Protein AF-A0A2V9JYW3-F1 (afdb_monomer_lite)

pLDDT: mean 78.57, std 14.94, range [32.03, 92.75]

Sequence (144 aa):
MTVLVAKDRSVTDNFAIVQPGTVDAPRVIAAAARHVGGHVPTAEEIQAERTRMAPRNPSPSMATGGMAAEPDPPELASLLRSLIQPSNTREAVDEAVRQLRAWAGSDPKRRAQLGQKMGVIIPLRYGTEFARSRMAELQAEMAK

Structure (mmCIF, N/CA/C/O backbone):
data_AF-A0A2V9JYW3-F1
#
_entry.id   AF-A0A2V9JYW3-F1
#
loop_
_atom_site.group_PDB
_atom_site.id
_atom_site.type_symbol
_atom_site.label_atom_id
_atom_site.label_alt_id
_atom_site.label_comp_id
_atom_site.label_asym_id
_atom_site.label_entity_id
_atom_site.label_seq_id
_atom_site.pdbx_PDB_ins_code
_atom_site.Cartn_x
_atom_site.Cartn_y
_atom_site.Cartn_z
_atom_site.occupancy
_atom_site.B_iso_or_equiv
_atom_site.auth_seq_id
_atom_site.auth_comp_id
_atom_site.auth_asym_id
_atom_site.auth_atom_id
_atom_site.pdbx_PDB_model_num
ATOM 1 N N . MET A 1 1 ? -17.942 4.413 5.530 1.00 76.50 1 MET A N 1
ATOM 2 C CA . MET A 1 1 ? -18.131 3.216 6.385 1.00 76.50 1 MET A CA 1
ATOM 3 C C . MET A 1 1 ? -19.099 3.591 7.493 1.00 76.50 1 MET A C 1
ATOM 5 O O . MET A 1 1 ? -19.039 4.728 7.942 1.00 76.50 1 MET A O 1
ATOM 9 N N . THR A 1 2 ? -19.967 2.680 7.924 1.00 87.81 2 THR A N 1
ATOM 10 C CA . THR A 1 2 ? -20.957 2.952 8.979 1.00 87.81 2 THR A CA 1
ATOM 11 C C . THR A 1 2 ? -20.769 1.963 10.116 1.00 87.81 2 THR A C 1
ATOM 13 O O . THR A 1 2 ? -20.524 0.786 9.862 1.00 87.81 2 THR A O 1
ATOM 16 N N . VAL A 1 3 ? -20.873 2.441 11.354 1.00 88.44 3 VAL A N 1
ATOM 17 C CA . VAL A 1 3 ? -20.840 1.610 12.559 1.00 88.44 3 VAL A CA 1
ATOM 18 C C . VAL A 1 3 ? -22.195 1.696 13.241 1.00 88.44 3 VAL A C 1
ATOM 20 O O . VAL A 1 3 ? -22.664 2.788 13.555 1.00 88.44 3 VAL A O 1
ATOM 23 N N . LEU A 1 4 ? -22.807 0.540 13.476 1.00 91.44 4 LEU A N 1
ATOM 24 C CA . LEU A 1 4 ? -24.025 0.409 14.266 1.00 91.44 4 LEU A CA 1
ATOM 25 C C . LEU A 1 4 ? -23.665 -0.234 15.605 1.00 91.44 4 LEU A C 1
ATOM 27 O O . LEU A 1 4 ? -22.962 -1.244 15.628 1.00 91.44 4 LEU A O 1
ATOM 31 N N . VAL A 1 5 ? -24.159 0.335 16.701 1.00 91.06 5 VAL A N 1
ATOM 32 C CA . VAL A 1 5 ? -24.113 -0.292 18.027 1.00 91.06 5 VAL A CA 1
ATOM 33 C C . VAL A 1 5 ? -25.512 -0.801 18.332 1.00 91.06 5 VAL A C 1
ATOM 35 O O . VAL A 1 5 ? -26.489 -0.064 18.189 1.00 91.06 5 VAL A O 1
ATOM 38 N N . ALA A 1 6 ? -25.611 -2.077 18.699 1.00 91.94 6 ALA A N 1
ATOM 39 C CA . ALA A 1 6 ? -26.878 -2.736 18.964 1.00 91.94 6 ALA A CA 1
ATOM 40 C C . ALA A 1 6 ? -26.858 -3.448 20.317 1.00 91.94 6 ALA A C 1
ATOM 42 O O . ALA A 1 6 ? -25.861 -4.070 20.690 1.00 91.94 6 ALA A O 1
ATOM 43 N N . LYS A 1 7 ? -27.987 -3.385 21.020 1.00 89.44 7 LYS A N 1
ATOM 44 C CA . LYS A 1 7 ? -28.246 -4.071 22.286 1.00 89.44 7 LYS A CA 1
ATOM 45 C C . LYS A 1 7 ? -29.669 -4.621 22.262 1.00 89.44 7 LYS A C 1
ATOM 47 O O . LYS A 1 7 ? -30.557 -4.011 21.675 1.00 89.44 7 LYS A O 1
ATOM 52 N N . ASP A 1 8 ? -29.873 -5.801 22.841 1.00 89.81 8 ASP A N 1
ATOM 53 C CA . ASP A 1 8 ? -31.197 -6.434 22.948 1.00 89.81 8 ASP A CA 1
ATOM 54 C C . ASP A 1 8 ? -31.933 -6.546 21.598 1.00 89.81 8 ASP A C 1
ATOM 56 O O . ASP A 1 8 ? -33.131 -6.304 21.484 1.00 89.81 8 ASP A O 1
ATOM 60 N N . ARG A 1 9 ? -31.183 -6.925 20.550 1.00 90.00 9 ARG A N 1
ATOM 61 C CA . ARG A 1 9 ? -31.646 -7.052 19.151 1.00 90.00 9 ARG A CA 1
ATOM 62 C C . ARG A 1 9 ? -32.150 -5.749 18.510 1.00 90.00 9 ARG A C 1
ATOM 64 O O . ARG A 1 9 ? -32.782 -5.807 17.460 1.00 90.00 9 ARG A O 1
ATOM 71 N N . SER A 1 10 ? -31.832 -4.592 19.087 1.00 91.12 10 SER A N 1
ATOM 72 C CA . SER A 1 10 ? -32.167 -3.277 18.538 1.00 91.12 10 SER A CA 1
ATOM 73 C C . SER A 1 10 ? -30.923 -2.405 18.365 1.00 91.12 10 SER A C 1
ATOM 75 O O . SER A 1 10 ? -29.969 -2.513 19.133 1.00 91.12 10 SER A O 1
ATOM 77 N N . VAL A 1 11 ? -30.924 -1.533 17.354 1.00 92.75 11 VAL A N 1
ATOM 78 C CA . VAL A 1 11 ? -29.854 -0.548 17.134 1.00 92.75 11 VAL A CA 1
ATOM 79 C C . VAL A 1 11 ? -30.075 0.634 18.071 1.00 92.75 11 VAL A C 1
ATOM 81 O O . VAL A 1 11 ? -31.124 1.271 18.033 1.00 92.75 11 VAL A O 1
ATOM 84 N N . THR A 1 12 ? -29.078 0.940 18.893 1.00 91.69 12 THR A N 1
ATOM 85 C CA . THR A 1 12 ? -29.120 2.039 19.868 1.00 91.69 12 THR A CA 1
ATOM 86 C C . THR A 1 12 ? -28.336 3.256 19.397 1.00 91.69 12 THR A C 1
ATOM 88 O O . THR A 1 12 ? -28.667 4.378 19.768 1.00 91.69 12 THR A O 1
ATOM 91 N N . ASP A 1 13 ? -27.313 3.051 18.561 1.00 91.75 13 ASP A N 1
ATOM 92 C CA . ASP A 1 13 ? -26.462 4.120 18.048 1.00 91.75 13 ASP A CA 1
ATOM 93 C C . ASP A 1 13 ? -26.053 3.831 16.592 1.00 91.75 13 ASP A C 1
ATOM 95 O O . ASP A 1 13 ? -25.776 2.688 16.220 1.00 91.75 13 ASP A O 1
ATOM 99 N N . ASN A 1 14 ? -25.986 4.875 15.762 1.00 92.00 14 ASN A N 1
ATOM 100 C CA . ASN A 1 14 ? -25.590 4.795 14.355 1.00 92.00 14 ASN A CA 1
ATOM 101 C C . ASN A 1 14 ? -24.581 5.904 14.034 1.00 92.00 14 ASN A C 1
ATOM 103 O O . ASN A 1 14 ? -24.879 7.087 14.197 1.00 92.00 14 ASN A O 1
ATOM 107 N N . PHE A 1 15 ? -23.399 5.521 13.555 1.00 89.06 15 PHE A N 1
ATOM 108 C CA . PHE A 1 15 ? -22.311 6.432 13.225 1.00 89.06 15 PHE A CA 1
ATOM 109 C C . PHE A 1 15 ? -21.908 6.299 11.761 1.00 89.06 15 PHE A C 1
ATOM 111 O O . PHE A 1 15 ? -21.399 5.261 11.333 1.00 89.06 15 PHE A O 1
ATOM 118 N N . ALA A 1 16 ? -22.021 7.393 11.011 1.00 87.56 16 ALA A N 1
ATOM 119 C CA . ALA A 1 16 ? -21.318 7.539 9.745 1.00 87.56 16 ALA A CA 1
ATOM 120 C C . ALA A 1 16 ? -19.856 7.918 10.030 1.00 87.56 16 ALA A C 1
ATOM 122 O O . ALA A 1 16 ? -19.571 8.991 10.566 1.00 87.56 16 ALA A O 1
ATOM 123 N N . ILE A 1 17 ? -18.924 7.020 9.708 1.00 81.88 17 ILE A N 1
ATOM 124 C CA . ILE A 1 17 ? -17.489 7.259 9.875 1.00 81.88 17 ILE A CA 1
ATOM 125 C C . ILE A 1 17 ? -17.006 8.090 8.691 1.00 81.88 17 ILE A C 1
ATOM 127 O O . ILE A 1 17 ? -17.052 7.627 7.546 1.00 81.88 17 ILE A O 1
ATOM 131 N N . VAL A 1 18 ? -16.547 9.303 8.992 1.00 75.75 18 VAL A N 1
ATOM 132 C CA . VAL A 1 18 ? -15.990 10.249 8.018 1.00 75.75 18 VAL A CA 1
ATOM 133 C C . VAL A 1 18 ? -14.480 10.046 7.931 1.00 75.75 18 VAL A C 1
ATOM 135 O O . VAL A 1 18 ? -13.915 10.094 6.841 1.00 75.75 18 VAL A O 1
ATOM 138 N N . GLN A 1 19 ? -13.832 9.736 9.060 1.00 68.94 19 GLN A N 1
ATOM 139 C CA . GLN A 1 19 ? -12.404 9.442 9.137 1.00 68.94 19 GLN A CA 1
ATOM 140 C C . GLN A 1 19 ? -12.144 8.295 10.128 1.00 68.94 19 GLN A C 1
ATOM 142 O O . GLN A 1 19 ? -12.194 8.499 11.344 1.00 68.94 19 GLN A O 1
ATOM 147 N N . PRO A 1 20 ? -11.843 7.071 9.649 1.00 61.44 20 PRO A N 1
ATOM 148 C CA . PRO A 1 20 ? -11.569 5.946 10.536 1.00 61.44 20 PRO A CA 1
ATOM 149 C C . PRO A 1 20 ? -10.255 6.174 11.303 1.00 61.44 20 PRO A C 1
ATOM 151 O O . PRO A 1 20 ? -9.164 6.105 10.738 1.00 61.44 20 PRO A O 1
ATOM 154 N N . GLY A 1 21 ? -10.343 6.451 12.606 1.00 68.31 21 GLY A N 1
ATOM 155 C CA . GLY A 1 21 ? -9.171 6.722 13.440 1.00 68.31 21 GLY A CA 1
ATOM 156 C C . GLY A 1 21 ? -9.478 7.575 14.666 1.00 68.31 21 GLY A C 1
ATOM 157 O O . GLY A 1 21 ? -10.509 7.402 15.302 1.00 68.31 21 GLY A O 1
ATOM 158 N N . THR A 1 22 ? -8.570 8.491 14.998 1.00 65.81 22 THR A N 1
ATOM 159 C CA . THR A 1 22 ? -8.576 9.287 16.239 1.00 65.81 22 THR A CA 1
ATOM 160 C C . THR A 1 22 ? -9.806 10.172 16.418 1.00 65.81 22 THR A C 1
ATOM 162 O O . THR A 1 22 ? -10.210 10.407 17.550 1.00 65.81 22 THR A O 1
ATOM 165 N N . VAL A 1 23 ? -10.416 10.638 15.326 1.00 74.19 23 VAL A N 1
ATOM 166 C CA . VAL A 1 23 ? -11.572 11.546 15.375 1.00 74.19 23 VAL A CA 1
ATOM 167 C C . VAL A 1 23 ? -12.854 10.793 15.737 1.00 74.19 23 VAL A C 1
ATOM 169 O O . VAL A 1 23 ? -13.570 11.177 16.659 1.00 74.19 23 VAL A O 1
ATOM 172 N N . ASP A 1 24 ? -13.131 9.689 15.039 1.00 80.69 24 ASP A N 1
ATOM 173 C CA . ASP A 1 24 ? -14.407 8.982 15.169 1.00 80.69 24 ASP A CA 1
ATOM 174 C C . ASP A 1 24 ? -14.363 7.815 16.175 1.00 80.69 24 ASP A C 1
ATOM 176 O O . ASP A 1 24 ? -15.417 7.359 16.620 1.00 80.69 24 ASP A O 1
ATOM 180 N N . ALA A 1 25 ? -13.180 7.316 16.556 1.00 81.25 25 ALA A N 1
ATOM 181 C CA . ALA A 1 25 ? -13.061 6.179 17.474 1.00 81.25 25 ALA A CA 1
ATOM 182 C C . ALA A 1 25 ? -13.537 6.474 18.910 1.00 81.25 25 ALA A C 1
ATOM 184 O O . ALA A 1 25 ? -14.304 5.655 19.421 1.00 81.25 25 ALA A O 1
ATOM 185 N N . PRO A 1 26 ? -13.187 7.608 19.560 1.00 83.50 26 PRO A N 1
ATOM 186 C CA . PRO A 1 26 ? -13.626 7.873 20.933 1.00 83.50 26 PRO A CA 1
ATOM 187 C C . PRO A 1 26 ? -15.148 7.828 21.088 1.00 83.50 26 PRO A C 1
ATOM 189 O O . PRO A 1 26 ? -15.660 7.181 21.996 1.00 83.50 26 PRO A O 1
ATOM 192 N N . ARG A 1 27 ? -15.894 8.448 20.161 1.00 83.75 27 ARG A N 1
ATOM 193 C CA . ARG A 1 27 ? -17.368 8.483 20.207 1.00 83.75 27 ARG A CA 1
ATOM 194 C C . ARG A 1 27 ? -18.004 7.102 20.013 1.00 83.75 27 ARG A C 1
ATOM 196 O O . ARG A 1 27 ? -19.003 6.798 20.659 1.00 83.75 27 ARG A O 1
ATOM 203 N N . VAL A 1 28 ? -17.415 6.259 19.162 1.00 86.44 28 VAL A N 1
ATOM 204 C CA . VAL A 1 28 ? -17.893 4.888 18.926 1.00 86.44 28 VAL A CA 1
ATOM 205 C C . VAL A 1 28 ? -17.610 4.010 20.145 1.00 86.44 28 VAL A C 1
ATOM 207 O O . VAL A 1 28 ? -18.493 3.279 20.591 1.00 86.44 28 VAL A O 1
ATOM 210 N N . ILE A 1 29 ? -16.409 4.114 20.723 1.00 86.12 29 ILE A N 1
ATOM 211 C CA . ILE A 1 29 ? -16.035 3.367 21.929 1.00 86.12 29 ILE A CA 1
ATOM 212 C C . ILE A 1 29 ? -16.883 3.820 23.121 1.00 86.12 29 ILE A C 1
ATOM 214 O O . ILE A 1 29 ? -17.367 2.975 23.866 1.00 86.12 29 ILE A O 1
ATOM 218 N N . ALA A 1 30 ? -17.147 5.121 23.265 1.00 86.00 30 ALA A N 1
ATOM 219 C CA . ALA A 1 30 ? -18.046 5.647 24.289 1.00 86.00 30 ALA A CA 1
ATOM 220 C C . ALA A 1 30 ? -19.457 5.061 24.173 1.00 86.00 30 ALA A C 1
ATOM 222 O O . ALA A 1 30 ? -20.039 4.641 25.172 1.00 86.00 30 ALA A O 1
ATOM 223 N N . ALA A 1 31 ? -19.999 4.992 22.953 1.00 88.62 31 ALA A N 1
ATOM 224 C CA . ALA A 1 31 ? -21.306 4.394 22.715 1.00 88.62 31 ALA A CA 1
ATOM 225 C C . ALA A 1 31 ? -21.336 2.920 23.123 1.00 88.62 31 ALA A C 1
ATOM 227 O O . ALA A 1 31 ? -22.250 2.514 23.833 1.00 88.62 31 ALA A O 1
ATOM 228 N N . ALA A 1 32 ? -20.309 2.147 22.765 1.00 86.69 32 ALA A N 1
ATOM 229 C CA . ALA A 1 32 ? -20.183 0.763 23.207 1.00 86.69 32 ALA A CA 1
ATOM 230 C C . ALA A 1 32 ? -20.060 0.653 24.741 1.00 86.69 32 ALA A C 1
ATOM 232 O O . ALA A 1 32 ? -20.805 -0.106 25.359 1.00 86.69 32 ALA A O 1
ATOM 233 N N . ALA A 1 33 ? -19.190 1.450 25.370 1.00 88.50 33 ALA A N 1
ATOM 234 C CA . ALA A 1 33 ? -18.939 1.432 26.812 1.00 88.50 33 ALA A CA 1
ATOM 235 C C . ALA A 1 33 ? -20.191 1.750 27.646 1.00 88.50 33 ALA A C 1
ATOM 237 O O . ALA A 1 33 ? -20.355 1.196 28.730 1.00 88.50 33 ALA A O 1
ATOM 238 N N . ARG A 1 34 ? -21.129 2.562 27.136 1.00 85.69 34 ARG A N 1
ATOM 239 C CA . ARG A 1 34 ? -22.441 2.765 27.785 1.00 85.69 34 ARG A CA 1
ATOM 240 C C . ARG A 1 34 ? -23.246 1.473 27.933 1.00 85.69 34 ARG A C 1
ATOM 242 O O . ARG A 1 34 ? -24.029 1.348 28.869 1.00 85.69 34 ARG A O 1
ATOM 249 N N . HIS A 1 35 ? -23.076 0.528 27.013 1.00 86.25 35 HIS A N 1
ATOM 250 C CA . HIS A 1 35 ? -23.874 -0.697 26.965 1.00 86.25 35 HIS A CA 1
ATOM 251 C C . HIS A 1 35 ? -23.229 -1.871 27.689 1.00 86.25 35 HIS A C 1
ATOM 253 O O . HIS A 1 35 ? -23.964 -2.678 28.265 1.00 86.25 35 HIS A O 1
ATOM 259 N N . VAL A 1 36 ? -21.895 -1.959 27.646 1.00 83.38 36 VAL A N 1
ATOM 260 C CA . VAL A 1 36 ? -21.111 -3.078 28.203 1.00 83.38 36 VAL A CA 1
ATOM 261 C C . VAL A 1 36 ? -20.281 -2.708 29.438 1.00 83.38 36 VAL A C 1
ATOM 263 O O . VAL A 1 36 ? -19.724 -3.593 30.080 1.00 83.38 36 VAL A O 1
ATOM 266 N N . GLY A 1 37 ? -20.225 -1.422 29.799 1.00 77.81 37 GLY A N 1
ATOM 267 C CA . GLY A 1 37 ? -19.326 -0.897 30.827 1.00 77.81 37 GLY A CA 1
ATOM 268 C C . GLY A 1 37 ? -17.870 -0.812 30.350 1.00 77.81 37 GLY A C 1
ATOM 269 O O . GLY A 1 37 ? -17.489 -1.405 29.344 1.00 77.81 37 GLY A O 1
ATOM 270 N N . GLY A 1 38 ? -17.040 -0.061 31.076 1.00 80.69 38 GLY A N 1
ATOM 271 C CA . GLY A 1 38 ? -15.602 0.045 30.809 1.00 80.69 38 GLY A CA 1
ATOM 272 C C . GLY A 1 38 ? -15.099 1.476 30.630 1.00 80.69 38 GLY A C 1
ATOM 273 O O . GLY A 1 38 ? -15.868 2.437 30.631 1.00 80.69 38 GLY A O 1
ATOM 274 N N . HIS A 1 39 ? -13.778 1.602 30.507 1.00 84.81 39 HIS A N 1
ATOM 275 C CA . HIS A 1 39 ? -13.093 2.879 30.296 1.00 84.81 39 HIS A CA 1
ATOM 276 C C . HIS A 1 39 ? -13.279 3.367 28.858 1.00 84.81 39 HIS A C 1
ATOM 278 O O . HIS A 1 39 ? -13.117 2.594 27.913 1.00 84.81 39 HIS A O 1
ATOM 284 N N . VAL A 1 40 ? -13.582 4.656 28.695 1.00 84.25 40 VAL A N 1
ATOM 285 C CA . VAL A 1 40 ? -13.598 5.318 27.387 1.00 84.25 40 VAL A CA 1
ATOM 286 C C . VAL A 1 40 ? -12.247 6.001 27.203 1.00 84.25 40 VAL A C 1
ATOM 288 O O . VAL A 1 40 ? -11.989 6.991 27.888 1.00 84.25 40 VAL A O 1
ATOM 291 N N . PRO A 1 41 ? -11.386 5.501 26.302 1.00 78.81 41 PRO A N 1
ATOM 292 C CA . PRO A 1 41 ? -10.061 6.060 26.130 1.00 78.81 41 PRO A CA 1
ATOM 293 C C . PRO A 1 41 ? -10.118 7.447 25.480 1.00 78.81 41 PRO A C 1
ATOM 295 O O . PRO A 1 41 ? -10.941 7.694 24.590 1.00 78.81 41 PRO A O 1
ATOM 298 N N . THR A 1 42 ? -9.226 8.348 25.892 1.00 81.19 42 THR A N 1
ATOM 299 C CA . THR A 1 42 ? -9.066 9.661 25.247 1.00 81.19 42 THR A CA 1
ATOM 300 C C . THR A 1 42 ? -8.411 9.527 23.869 1.00 81.19 42 THR A C 1
ATOM 302 O O . THR A 1 42 ? -7.856 8.484 23.513 1.00 81.19 42 THR A O 1
ATOM 305 N N . ALA A 1 43 ? -8.447 10.593 23.064 1.00 76.12 43 ALA A N 1
ATOM 306 C CA . ALA A 1 43 ? -7.780 10.599 21.762 1.00 76.12 43 ALA A CA 1
ATOM 307 C C . ALA A 1 43 ? -6.264 10.345 21.893 1.00 76.12 43 ALA A C 1
ATOM 309 O O . ALA A 1 43 ? -5.681 9.621 21.083 1.00 76.12 43 ALA A O 1
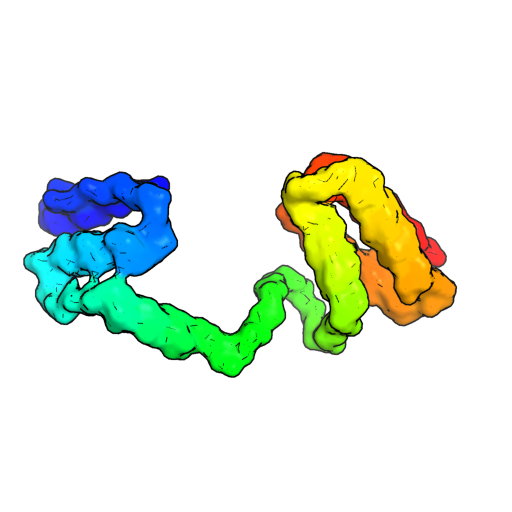ATOM 310 N N . GLU A 1 44 ? -5.642 10.891 22.937 1.00 78.38 44 GLU A N 1
ATOM 311 C CA . GLU A 1 44 ? -4.229 10.704 23.264 1.00 78.38 44 GLU A CA 1
ATOM 312 C C . GLU A 1 44 ? -3.933 9.257 23.666 1.00 78.38 44 GLU A C 1
ATOM 314 O O . GLU A 1 44 ? -2.942 8.692 23.206 1.00 78.38 44 GLU A O 1
ATOM 319 N N . GLU A 1 45 ? -4.798 8.625 24.462 1.00 81.50 45 GLU A N 1
ATOM 320 C CA . GLU A 1 45 ? -4.656 7.216 24.850 1.00 81.50 45 GLU A CA 1
ATOM 321 C C . GLU A 1 45 ? -4.789 6.284 23.642 1.00 81.50 45 GLU A C 1
ATOM 323 O O . GLU A 1 45 ? -3.993 5.358 23.486 1.00 81.50 45 GLU A O 1
ATOM 328 N N . ILE A 1 46 ? -5.728 6.569 22.733 1.00 80.38 46 ILE A N 1
ATOM 329 C CA . ILE A 1 46 ? -5.877 5.836 21.467 1.00 80.38 46 ILE A CA 1
ATOM 330 C C . ILE A 1 46 ? -4.620 5.989 20.606 1.00 80.38 46 ILE A C 1
ATOM 332 O O . ILE A 1 46 ? -4.158 5.017 20.004 1.00 80.38 46 ILE A O 1
ATOM 336 N N . GLN A 1 47 ? -4.052 7.194 20.532 1.00 74.56 47 GLN A N 1
ATOM 337 C CA . GLN A 1 47 ? -2.839 7.447 19.759 1.00 74.56 47 GLN A CA 1
ATOM 338 C C . GLN A 1 47 ? -1.612 6.771 20.387 1.00 74.56 47 GLN A C 1
ATOM 340 O O . GLN A 1 47 ? -0.787 6.193 19.671 1.00 74.56 47 GLN A O 1
ATOM 345 N N . ALA A 1 48 ? -1.499 6.799 21.714 1.00 79.31 48 ALA A N 1
ATOM 346 C CA . ALA A 1 48 ? -0.441 6.125 22.452 1.00 79.31 48 ALA A CA 1
ATOM 347 C C . ALA A 1 48 ? -0.532 4.605 22.277 1.00 79.31 48 ALA A C 1
ATOM 349 O O . ALA A 1 48 ? 0.477 3.969 21.982 1.00 79.31 48 ALA A O 1
ATOM 350 N N . GLU A 1 49 ? -1.728 4.026 22.372 1.00 76.75 49 GLU A N 1
ATOM 351 C CA . GLU A 1 49 ? -1.936 2.592 22.171 1.00 76.75 49 GLU A CA 1
ATOM 352 C C . GLU A 1 49 ? -1.678 2.190 20.718 1.00 76.75 49 GLU A C 1
ATOM 354 O O . GLU A 1 49 ? -0.973 1.219 20.472 1.00 76.75 49 GLU A O 1
ATOM 359 N N . ARG A 1 50 ? -2.104 2.996 19.737 1.00 70.50 50 ARG A N 1
ATOM 360 C CA . ARG A 1 50 ? -1.703 2.812 18.332 1.00 70.50 50 ARG A CA 1
ATOM 361 C C . ARG A 1 50 ? -0.194 2.845 18.143 1.00 70.50 50 ARG A C 1
AT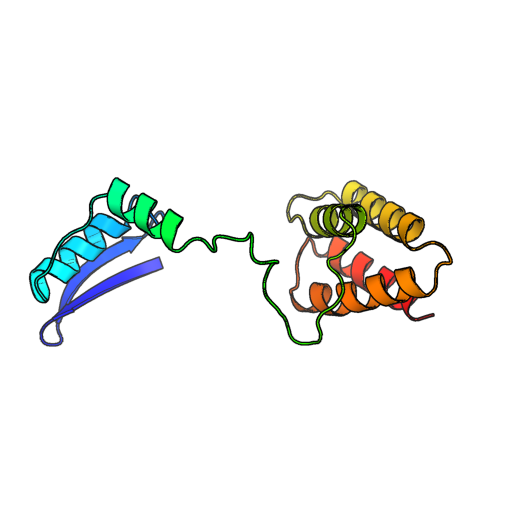OM 363 O O . ARG A 1 50 ? 0.314 2.103 17.317 1.00 70.50 50 ARG A O 1
ATOM 370 N N . THR A 1 51 ? 0.516 3.681 18.893 1.00 71.81 51 THR A N 1
ATOM 371 C CA . THR A 1 51 ? 1.982 3.763 18.844 1.00 71.81 51 THR A CA 1
ATOM 372 C C . THR A 1 51 ? 2.642 2.567 19.539 1.00 71.81 51 THR A C 1
ATOM 374 O O . THR A 1 51 ? 3.693 2.113 19.100 1.00 71.81 51 THR A O 1
ATOM 377 N N . ARG A 1 52 ? 2.031 2.010 20.593 1.00 71.56 52 ARG A N 1
ATOM 378 C CA . ARG A 1 52 ? 2.497 0.772 21.246 1.00 71.56 52 ARG A CA 1
ATOM 379 C C . ARG A 1 52 ? 2.225 -0.474 20.408 1.00 71.56 52 ARG A C 1
ATOM 381 O O . ARG A 1 52 ? 3.051 -1.380 20.388 1.00 71.56 52 ARG A O 1
ATOM 388 N N . MET A 1 53 ? 1.068 -0.513 19.754 1.00 61.53 53 MET A N 1
ATOM 389 C CA . MET A 1 53 ? 0.642 -1.575 18.844 1.00 61.53 53 MET A CA 1
ATOM 390 C C . MET A 1 53 ? 1.247 -1.417 17.450 1.00 61.53 53 MET A C 1
ATOM 392 O O . MET A 1 53 ? 1.221 -2.364 16.663 1.00 61.53 53 MET A O 1
ATOM 396 N N . ALA A 1 54 ? 1.803 -0.243 17.130 1.00 55.62 54 ALA A N 1
ATOM 397 C CA . ALA A 1 54 ? 2.655 -0.090 15.970 1.00 55.62 54 ALA A C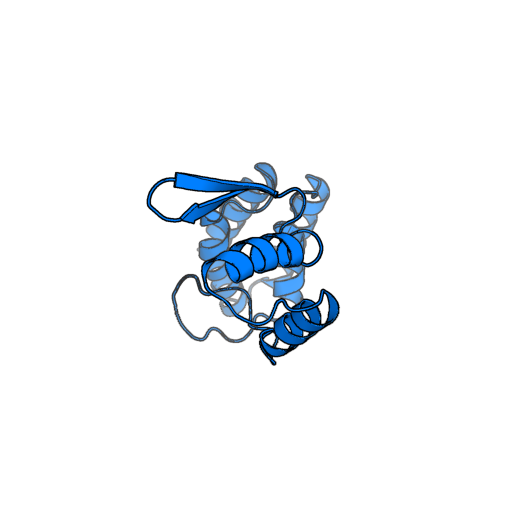A 1
ATOM 398 C C . ALA A 1 54 ? 3.832 -1.051 16.162 1.00 55.62 54 ALA A C 1
ATOM 400 O O . ALA A 1 54 ? 4.464 -1.047 17.225 1.00 55.62 54 ALA A O 1
ATOM 401 N N . PRO A 1 55 ? 4.119 -1.913 15.179 1.00 48.50 55 PRO A N 1
ATOM 402 C CA . PRO A 1 55 ? 5.210 -2.853 15.320 1.00 48.50 55 PRO A CA 1
ATOM 403 C C . PRO A 1 55 ? 6.492 -2.055 15.610 1.00 48.50 55 PRO A C 1
ATOM 405 O O . PRO A 1 55 ? 6.832 -1.115 14.893 1.00 48.50 55 PRO A O 1
ATOM 408 N N . ARG A 1 56 ? 7.197 -2.408 16.696 1.00 53.19 56 ARG A N 1
ATOM 409 C CA . ARG A 1 56 ? 8.471 -1.774 17.105 1.00 53.19 56 ARG A CA 1
ATOM 410 C C . ARG A 1 56 ? 9.605 -1.954 16.083 1.00 53.19 56 ARG A C 1
ATOM 412 O O . ARG A 1 56 ? 10.669 -1.377 16.251 1.00 53.19 56 ARG A O 1
ATOM 419 N N . ASN A 1 57 ? 9.343 -2.694 15.011 1.00 45.84 57 ASN A N 1
ATOM 420 C CA . ASN A 1 57 ? 10.068 -2.660 13.751 1.00 45.84 57 ASN A CA 1
ATOM 421 C C . ASN A 1 57 ? 9.095 -2.178 12.670 1.00 45.84 57 ASN A C 1
ATOM 423 O O . ASN A 1 57 ? 7.956 -2.651 12.676 1.00 45.84 57 ASN A O 1
ATOM 427 N N . PRO A 1 58 ? 9.501 -1.349 11.691 1.00 39.69 58 PRO A N 1
ATOM 428 C CA . PRO A 1 58 ? 8.724 -1.229 10.466 1.00 39.69 58 PRO A CA 1
ATOM 429 C C . PRO A 1 58 ? 8.612 -2.638 9.879 1.00 39.69 58 PRO A C 1
ATOM 431 O O . PRO A 1 58 ? 9.579 -3.181 9.350 1.00 39.69 58 PRO A O 1
ATOM 434 N N . SER A 1 59 ? 7.458 -3.281 10.056 1.00 39.22 59 SER A N 1
ATOM 435 C CA . SER A 1 59 ? 7.230 -4.569 9.424 1.00 39.22 59 SER A CA 1
ATOM 436 C C . SER A 1 59 ? 7.207 -4.307 7.921 1.00 39.22 59 SER A C 1
ATOM 438 O O . SER A 1 59 ? 6.471 -3.418 7.475 1.00 39.22 59 SER A O 1
ATOM 440 N N . PRO A 1 60 ? 8.039 -5.019 7.144 1.00 40.44 60 PRO A N 1
ATOM 441 C CA . PRO A 1 60 ? 8.027 -4.925 5.700 1.00 40.44 60 PRO A CA 1
ATOM 442 C C . PRO A 1 60 ? 6.616 -5.283 5.252 1.00 40.44 60 PRO A C 1
ATOM 444 O O . PRO A 1 60 ? 6.015 -6.231 5.755 1.00 40.44 60 PRO A O 1
ATOM 447 N N . SER A 1 61 ? 6.066 -4.457 4.372 1.00 39.25 61 SER A N 1
ATOM 448 C CA . SER A 1 61 ? 4.724 -4.612 3.825 1.00 39.25 61 SER A CA 1
ATOM 449 C C . SER A 1 61 ? 4.445 -6.070 3.443 1.00 39.25 61 SER A C 1
ATOM 451 O O . SER A 1 61 ? 5.004 -6.575 2.477 1.00 39.25 61 SER A O 1
ATOM 453 N N . MET A 1 62 ? 3.594 -6.696 4.258 1.00 39.34 62 MET A N 1
ATOM 454 C CA . MET A 1 62 ? 2.699 -7.827 4.017 1.00 39.34 62 MET A CA 1
ATOM 455 C C . MET A 1 62 ? 3.116 -8.821 2.927 1.00 39.34 62 MET A C 1
ATOM 457 O O . MET A 1 62 ? 2.957 -8.596 1.730 1.00 39.34 62 MET A O 1
ATOM 461 N N . ALA A 1 63 ? 3.534 -9.988 3.412 1.00 38.53 63 ALA A N 1
ATOM 462 C CA . ALA A 1 63 ? 3.586 -11.243 2.694 1.00 38.53 63 ALA A CA 1
ATOM 463 C C . ALA A 1 63 ? 2.303 -11.515 1.886 1.00 38.53 63 ALA A C 1
ATOM 465 O O . ALA A 1 63 ? 1.260 -11.865 2.435 1.00 38.53 63 ALA A O 1
ATOM 466 N N . THR A 1 64 ? 2.426 -11.492 0.566 1.00 35.56 64 THR A N 1
ATOM 467 C CA . THR A 1 64 ? 1.879 -12.573 -0.256 1.00 35.56 64 THR A CA 1
ATOM 468 C C . THR A 1 64 ? 2.960 -13.644 -0.350 1.00 35.56 64 THR A C 1
ATOM 470 O O . THR A 1 64 ? 3.980 -13.438 -0.998 1.00 35.56 64 THR A O 1
ATOM 473 N N . GLY A 1 65 ? 2.736 -14.725 0.399 1.00 33.44 65 GLY A N 1
ATOM 474 C CA . GLY A 1 65 ? 3.443 -16.009 0.442 1.00 33.44 65 GLY A CA 1
ATOM 475 C C . GLY A 1 65 ? 4.755 -16.184 -0.333 1.00 33.44 65 GLY A C 1
ATOM 476 O O . GLY A 1 65 ? 4.761 -16.206 -1.558 1.00 33.44 65 GLY A O 1
ATOM 477 N N . GLY A 1 66 ? 5.821 -16.512 0.403 1.00 32.03 66 GLY A N 1
ATOM 478 C CA . GLY A 1 66 ? 6.895 -17.361 -0.118 1.00 32.03 66 GLY A CA 1
ATOM 479 C C . GLY A 1 66 ? 8.310 -16.852 0.135 1.00 32.03 66 GLY A C 1
ATOM 480 O O . GLY A 1 66 ? 8.828 -16.061 -0.641 1.00 32.03 66 GLY A O 1
ATOM 481 N N . MET A 1 67 ? 8.935 -17.438 1.160 1.00 33.81 67 MET A N 1
ATOM 482 C CA . MET A 1 67 ? 10.360 -17.399 1.512 1.00 33.81 67 MET A CA 1
ATOM 483 C C . MET A 1 67 ? 10.917 -16.056 1.995 1.00 33.81 67 MET A C 1
ATOM 485 O O . MET A 1 67 ? 10.572 -14.984 1.512 1.00 33.81 67 MET A O 1
ATOM 489 N N . ALA A 1 68 ? 11.809 -16.150 2.982 1.00 41.16 68 ALA A N 1
ATOM 490 C CA . ALA A 1 68 ? 12.675 -15.072 3.432 1.00 41.16 68 ALA A CA 1
ATOM 491 C C . ALA A 1 68 ? 13.594 -14.642 2.276 1.00 41.16 68 ALA A C 1
ATOM 493 O O . ALA A 1 68 ? 14.745 -15.056 2.191 1.00 41.16 68 ALA A O 1
ATOM 494 N N . ALA A 1 69 ? 13.054 -13.869 1.337 1.00 48.53 69 ALA A N 1
ATOM 495 C CA . ALA A 1 69 ? 13.857 -13.123 0.392 1.00 48.53 69 ALA A CA 1
ATOM 496 C C . ALA A 1 69 ? 14.636 -12.087 1.201 1.00 48.53 69 ALA A C 1
ATOM 498 O O . ALA A 1 69 ? 14.055 -11.419 2.065 1.00 48.53 69 ALA A O 1
ATOM 499 N N . GLU A 1 70 ? 15.940 -11.978 0.943 1.00 55.16 70 GLU A N 1
ATOM 500 C CA . GLU A 1 70 ? 16.736 -10.862 1.443 1.00 55.16 70 GLU A CA 1
ATOM 501 C C . GLU A 1 70 ? 15.956 -9.551 1.261 1.00 55.16 70 GLU A C 1
ATOM 503 O O . GLU A 1 70 ? 15.253 -9.391 0.251 1.00 55.16 70 GLU A O 1
ATOM 508 N N . PRO A 1 71 ? 16.022 -8.634 2.244 1.00 60.69 71 PRO A N 1
ATOM 509 C CA . PRO A 1 71 ? 15.378 -7.340 2.111 1.00 60.69 71 PRO A CA 1
ATOM 510 C C . PRO A 1 71 ? 15.805 -6.718 0.784 1.00 60.69 71 PRO A C 1
ATOM 512 O O . PRO A 1 71 ? 16.991 -6.717 0.446 1.00 60.69 71 PRO A O 1
ATOM 515 N N . ASP A 1 72 ? 14.826 -6.236 0.015 1.00 69.38 72 ASP A N 1
ATOM 516 C CA . ASP A 1 72 ? 15.118 -5.644 -1.284 1.00 69.38 72 ASP A CA 1
ATOM 517 C C . ASP A 1 72 ? 16.148 -4.526 -1.105 1.00 69.38 72 ASP A C 1
ATOM 519 O O . ASP A 1 72 ? 16.025 -3.732 -0.160 1.00 69.38 72 ASP A O 1
ATOM 523 N N . PRO A 1 73 ? 17.142 -4.422 -2.004 1.00 76.56 73 PRO A N 1
ATOM 524 C CA . PRO A 1 73 ? 18.052 -3.294 -1.991 1.00 76.56 73 PRO A CA 1
ATOM 525 C C . PRO A 1 73 ? 17.250 -1.986 -1.964 1.00 76.56 73 PRO A C 1
ATOM 527 O O . PRO A 1 73 ? 16.229 -1.883 -2.655 1.00 76.56 73 PRO A O 1
ATOM 530 N N . PRO A 1 74 ? 17.684 -0.974 -1.193 1.00 76.38 74 PRO A N 1
ATOM 531 C CA . PRO A 1 74 ? 16.922 0.263 -1.017 1.00 76.38 74 PRO A CA 1
ATOM 532 C C . PRO A 1 74 ? 16.610 0.952 -2.354 1.00 76.38 74 PRO A C 1
ATOM 534 O O . PRO A 1 74 ? 15.550 1.556 -2.513 1.00 76.38 74 PRO A O 1
ATOM 537 N N . GLU A 1 75 ? 17.493 0.791 -3.341 1.00 81.88 75 GLU A N 1
ATOM 538 C CA . GLU A 1 75 ? 17.307 1.252 -4.717 1.00 81.88 75 GLU A CA 1
ATOM 539 C C . GLU A 1 75 ? 16.123 0.561 -5.407 1.00 81.88 75 GLU A C 1
ATOM 541 O O . GLU A 1 75 ? 15.238 1.239 -5.926 1.00 81.88 75 GLU A O 1
ATOM 546 N N . LEU A 1 76 ? 16.041 -0.774 -5.346 1.00 82.25 76 LEU A N 1
ATOM 547 C CA . LEU A 1 76 ? 14.933 -1.539 -5.923 1.00 82.25 76 LEU A CA 1
ATOM 548 C C . LEU A 1 76 ? 13.608 -1.153 -5.259 1.00 82.25 76 LEU A C 1
ATOM 550 O O . LEU A 1 76 ? 12.630 -0.873 -5.946 1.00 82.25 76 LEU A O 1
ATOM 554 N N . ALA A 1 77 ? 13.579 -1.078 -3.927 1.00 81.62 77 ALA A N 1
ATOM 555 C CA . ALA A 1 77 ? 12.379 -0.694 -3.190 1.00 81.62 77 ALA A CA 1
ATOM 556 C C . ALA A 1 77 ? 11.896 0.722 -3.558 1.00 81.62 77 ALA A C 1
ATOM 558 O O . ALA A 1 77 ? 10.691 0.947 -3.689 1.00 81.62 77 ALA A O 1
ATOM 559 N N . SER A 1 78 ? 12.822 1.666 -3.758 1.00 83.00 78 SER A N 1
ATOM 560 C CA . SER A 1 78 ? 12.507 3.031 -4.191 1.00 83.00 78 SER A CA 1
ATOM 561 C C . SER A 1 78 ? 11.910 3.058 -5.601 1.00 83.00 78 SER A C 1
ATOM 563 O O . SER A 1 78 ? 10.855 3.657 -5.816 1.00 83.00 78 SER A O 1
ATOM 565 N N . LEU A 1 79 ? 12.522 2.336 -6.545 1.00 86.19 79 LEU A N 1
ATOM 566 C CA . LEU A 1 79 ? 12.054 2.246 -7.930 1.00 86.19 79 LEU A CA 1
ATOM 567 C C . LEU A 1 79 ? 10.679 1.575 -8.038 1.00 86.19 79 LEU A C 1
ATOM 569 O O . LEU A 1 79 ? 9.790 2.081 -8.724 1.00 86.19 79 LEU A O 1
ATOM 573 N N . LEU A 1 80 ? 10.473 0.475 -7.309 1.00 85.19 80 LEU A N 1
ATOM 574 C CA . LEU A 1 80 ? 9.181 -0.208 -7.233 1.00 85.19 80 LEU A CA 1
ATOM 575 C C . LEU A 1 80 ? 8.115 0.692 -6.610 1.00 85.19 80 LEU A C 1
ATOM 577 O O . LEU A 1 80 ? 7.007 0.779 -7.137 1.00 85.19 80 LEU A O 1
ATOM 581 N N . ARG A 1 81 ? 8.448 1.394 -5.517 1.00 83.19 81 ARG A N 1
ATOM 582 C CA . ARG A 1 81 ? 7.530 2.338 -4.873 1.00 83.19 81 ARG A CA 1
ATOM 583 C C . ARG A 1 81 ? 7.164 3.478 -5.811 1.00 83.19 81 ARG A C 1
ATOM 585 O O . ARG A 1 81 ? 6.003 3.864 -5.808 1.00 83.19 81 ARG A O 1
ATOM 592 N N . SER A 1 82 ? 8.115 3.992 -6.590 1.00 82.56 82 SER A N 1
ATOM 593 C CA . SER A 1 82 ? 7.837 4.986 -7.623 1.00 82.56 82 SER A CA 1
ATOM 594 C C . SER A 1 82 ? 6.812 4.426 -8.602 1.00 82.56 82 SER A C 1
ATOM 596 O O . SER A 1 82 ? 5.739 4.994 -8.719 1.00 82.56 82 SER A O 1
ATOM 598 N N . LEU A 1 83 ? 7.047 3.246 -9.182 1.00 80.94 83 LEU A N 1
ATOM 599 C CA . LEU A 1 83 ? 6.204 2.649 -10.226 1.00 80.94 83 LEU A CA 1
ATOM 600 C C . LEU A 1 83 ? 4.737 2.404 -9.823 1.00 80.94 83 LEU A C 1
ATOM 602 O O . LEU A 1 83 ? 3.837 2.553 -10.651 1.00 80.94 83 LEU A O 1
ATOM 606 N N . ILE A 1 84 ? 4.485 2.049 -8.560 1.00 79.88 84 ILE A N 1
ATOM 607 C CA . ILE A 1 84 ? 3.141 1.716 -8.057 1.00 79.88 84 ILE A CA 1
ATOM 608 C C . ILE A 1 84 ? 2.308 2.933 -7.626 1.00 79.88 84 ILE A C 1
ATOM 610 O O . ILE A 1 84 ? 1.153 2.762 -7.223 1.00 79.88 84 ILE A O 1
ATOM 614 N N . GLN A 1 85 ? 2.856 4.153 -7.690 1.00 79.31 85 GLN A N 1
ATOM 615 C CA . GLN A 1 85 ? 2.122 5.353 -7.288 1.00 79.31 85 GLN A CA 1
ATOM 616 C C . GLN A 1 85 ? 0.950 5.644 -8.243 1.00 79.31 85 GLN A C 1
ATOM 618 O O . GLN A 1 85 ? 1.138 5.719 -9.460 1.00 79.31 85 GLN A O 1
ATOM 623 N N . PRO A 1 86 ? -0.270 5.857 -7.715 1.00 73.19 86 PRO A N 1
ATOM 624 C CA . PRO A 1 86 ? -1.459 6.089 -8.537 1.00 73.19 86 PRO A CA 1
ATOM 625 C C . PRO A 1 86 ? -1.440 7.443 -9.262 1.00 73.19 86 PRO A C 1
ATOM 627 O O . PRO A 1 86 ? -2.160 7.614 -10.240 1.00 73.19 86 PRO A O 1
ATOM 630 N N . SER A 1 87 ? -0.620 8.393 -8.804 1.00 75.62 87 SER A N 1
ATOM 631 C CA . SER A 1 87 ? -0.461 9.730 -9.389 1.00 75.62 87 SER A CA 1
ATOM 632 C C . SER A 1 87 ? 0.588 9.807 -10.502 1.00 75.62 87 SER A C 1
ATOM 634 O O . SER A 1 87 ? 0.864 10.900 -10.993 1.00 75.62 87 SER A O 1
ATOM 636 N N . ASN A 1 88 ? 1.205 8.689 -10.889 1.00 81.94 88 ASN A N 1
ATOM 637 C CA . ASN A 1 88 ? 2.249 8.714 -11.905 1.00 81.94 88 ASN A CA 1
ATOM 638 C C . ASN A 1 88 ? 1.718 9.076 -13.289 1.00 81.94 88 ASN A C 1
ATOM 640 O O . ASN A 1 88 ? 0.744 8.495 -13.778 1.00 81.94 88 ASN A O 1
ATOM 644 N N . THR A 1 89 ? 2.446 9.966 -13.959 1.00 86.62 89 THR A N 1
ATOM 645 C CA . THR A 1 89 ? 2.284 10.204 -15.393 1.00 86.62 89 THR A CA 1
ATOM 646 C C . THR A 1 89 ? 2.901 9.060 -16.200 1.00 86.62 89 THR A C 1
ATOM 648 O O . THR A 1 89 ? 3.654 8.235 -15.674 1.00 86.62 89 THR A O 1
ATOM 651 N N . ARG A 1 90 ? 2.589 8.990 -17.498 1.00 86.44 90 ARG A N 1
ATOM 652 C CA . ARG A 1 90 ? 3.144 7.953 -18.382 1.00 86.44 90 ARG A CA 1
ATOM 653 C C . ARG A 1 90 ? 4.663 8.063 -18.487 1.00 86.44 90 ARG A C 1
ATOM 655 O O . ARG A 1 90 ? 5.356 7.056 -18.442 1.00 86.44 90 ARG A O 1
ATOM 662 N N . GLU A 1 91 ? 5.171 9.286 -18.532 1.00 85.19 91 GLU A N 1
ATOM 663 C CA . GLU A 1 91 ? 6.597 9.593 -18.607 1.00 85.19 91 GLU A CA 1
ATOM 664 C C . GLU A 1 91 ? 7.320 9.135 -17.335 1.00 85.19 91 GLU A C 1
ATOM 666 O O . GLU A 1 91 ? 8.382 8.524 -17.416 1.00 85.19 91 GLU A O 1
ATOM 671 N N . ALA A 1 92 ? 6.716 9.356 -16.161 1.00 85.31 92 ALA A N 1
ATOM 672 C CA . ALA A 1 92 ? 7.262 8.892 -14.888 1.00 85.31 92 ALA A CA 1
ATOM 673 C C . ALA A 1 92 ? 7.308 7.356 -14.801 1.00 85.31 92 ALA A C 1
ATOM 675 O O . ALA A 1 92 ? 8.282 6.791 -14.304 1.00 85.31 92 ALA A O 1
ATOM 676 N N . VAL A 1 93 ? 6.280 6.675 -15.321 1.00 87.25 93 VAL A N 1
ATOM 677 C CA . VAL A 1 93 ? 6.255 5.207 -15.425 1.00 87.25 93 VAL A CA 1
ATOM 678 C C . VAL A 1 93 ? 7.356 4.708 -16.358 1.00 87.25 93 VAL A C 1
ATOM 680 O O . VAL A 1 93 ? 8.100 3.804 -15.982 1.00 87.25 93 VAL A O 1
ATOM 683 N N . ASP A 1 94 ? 7.479 5.282 -17.555 1.00 88.50 94 ASP A N 1
ATOM 684 C CA . ASP A 1 94 ? 8.491 4.871 -18.533 1.00 88.50 94 ASP A CA 1
ATOM 685 C C . ASP A 1 94 ? 9.912 5.100 -17.995 1.00 88.50 94 ASP A C 1
ATOM 687 O O . ASP A 1 94 ? 10.785 4.242 -18.153 1.00 88.50 94 ASP A O 1
ATOM 691 N N . GLU A 1 95 ? 10.135 6.208 -17.285 1.00 87.56 95 GLU A N 1
ATOM 692 C CA . GLU A 1 95 ? 11.404 6.494 -16.620 1.00 87.56 95 GLU A CA 1
ATOM 693 C C . GLU A 1 95 ? 11.708 5.489 -15.502 1.00 87.56 95 GLU A C 1
ATOM 695 O O . GLU A 1 95 ? 12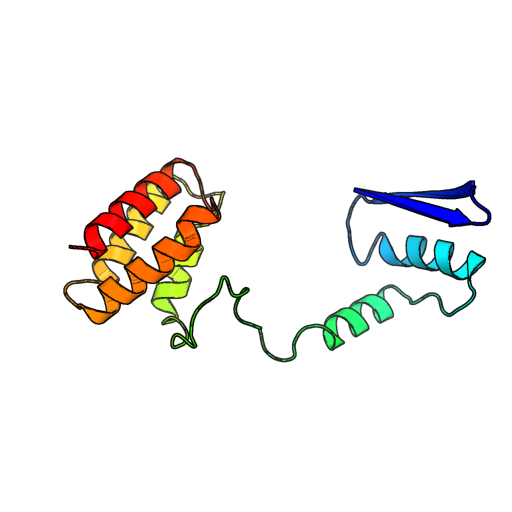.810 4.942 -15.449 1.00 87.56 95 GLU A O 1
ATOM 700 N N . ALA A 1 96 ? 10.734 5.177 -14.643 1.00 87.50 96 ALA A N 1
ATOM 701 C CA . ALA A 1 96 ? 10.905 4.182 -13.587 1.00 87.50 96 ALA A CA 1
ATOM 702 C C . ALA A 1 96 ? 11.220 2.789 -14.161 1.00 87.50 96 ALA A C 1
ATOM 704 O O . ALA A 1 96 ? 12.102 2.089 -13.661 1.00 87.50 96 ALA A O 1
ATOM 705 N N . VAL A 1 97 ? 10.557 2.395 -15.252 1.00 90.19 97 VAL A N 1
ATOM 706 C CA . VAL A 1 97 ? 10.823 1.129 -15.955 1.00 90.19 97 VAL A CA 1
ATOM 707 C C . VAL A 1 97 ? 12.228 1.128 -16.562 1.00 90.19 97 VAL A C 1
ATOM 709 O O . VAL A 1 97 ? 12.941 0.128 -16.466 1.00 90.19 97 VAL A O 1
ATOM 712 N N . ARG A 1 98 ? 12.669 2.248 -17.148 1.00 91.38 98 ARG A N 1
ATOM 713 C CA . ARG A 1 98 ? 14.038 2.405 -17.662 1.00 91.38 98 ARG A CA 1
ATOM 714 C C . ARG A 1 98 ? 15.075 2.240 -16.552 1.00 91.38 98 ARG A C 1
ATOM 716 O O . ARG A 1 98 ? 16.054 1.519 -16.743 1.00 91.38 98 ARG A O 1
ATOM 723 N N . GLN A 1 99 ? 14.845 2.850 -15.394 1.00 89.75 99 GLN A N 1
ATOM 724 C CA . GLN A 1 99 ? 15.727 2.727 -14.232 1.00 89.75 99 GLN A CA 1
ATOM 725 C C . GLN A 1 99 ? 15.747 1.297 -13.674 1.00 89.75 99 GLN A C 1
ATOM 727 O O . GLN A 1 99 ? 16.819 0.791 -13.355 1.00 89.75 99 GLN A O 1
ATOM 732 N N . LEU A 1 100 ? 14.605 0.602 -13.639 1.00 90.81 100 LEU A N 1
ATOM 733 C CA . LEU A 1 100 ? 14.538 -0.812 -13.244 1.00 90.81 100 LEU A CA 1
ATOM 734 C C . LEU A 1 100 ? 15.318 -1.722 -14.199 1.00 90.81 100 LEU A C 1
ATOM 736 O O . LEU A 1 100 ? 16.040 -2.607 -13.740 1.00 90.81 100 LEU A O 1
ATOM 740 N N . ARG A 1 101 ? 15.234 -1.485 -15.516 1.00 90.94 101 ARG A N 1
ATOM 741 C CA . ARG A 1 101 ? 16.055 -2.206 -16.505 1.00 90.94 101 ARG A CA 1
ATOM 742 C C . ARG A 1 101 ? 17.543 -1.950 -16.295 1.00 90.94 101 ARG A C 1
ATOM 744 O O . ARG A 1 101 ? 18.323 -2.895 -16.322 1.00 90.94 101 ARG A O 1
ATOM 751 N N . ALA A 1 102 ? 17.932 -0.697 -16.070 1.00 91.50 102 ALA A N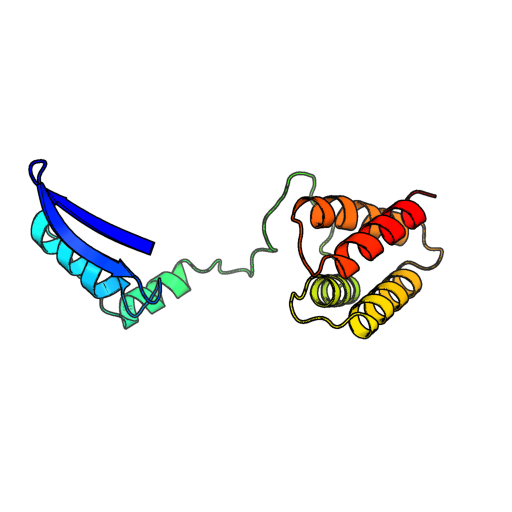 1
ATOM 752 C CA . ALA A 1 102 ? 19.325 -0.338 -15.815 1.00 91.50 102 ALA A CA 1
ATOM 753 C C . ALA A 1 102 ? 19.854 -0.973 -14.518 1.00 91.50 102 ALA A C 1
ATOM 755 O O . ALA A 1 102 ? 20.972 -1.481 -14.498 1.00 91.50 102 ALA A O 1
ATOM 756 N N . TRP A 1 103 ? 19.037 -0.997 -13.460 1.00 89.81 103 TRP A N 1
ATOM 757 C CA . TRP A 1 103 ? 19.376 -1.624 -12.183 1.00 89.81 103 TRP A CA 1
ATOM 758 C C . TRP A 1 103 ? 19.562 -3.142 -12.307 1.00 89.81 103 TRP A C 1
ATOM 760 O O . TRP A 1 103 ? 20.528 -3.689 -11.762 1.00 89.81 103 TRP A O 1
ATOM 770 N N . ALA A 1 104 ? 18.659 -3.815 -13.032 1.00 90.00 104 ALA A N 1
ATOM 771 C CA . ALA A 1 104 ? 18.750 -5.250 -13.283 1.00 90.00 104 ALA A CA 1
ATOM 772 C C . ALA A 1 104 ? 19.944 -5.591 -14.188 1.00 90.00 104 ALA A C 1
ATOM 774 O O . ALA A 1 104 ? 20.653 -6.567 -13.940 1.00 90.00 104 ALA A O 1
ATOM 775 N N . GLY A 1 105 ? 20.184 -4.764 -15.211 1.00 88.75 105 GLY A N 1
ATOM 776 C CA . GLY A 1 105 ? 21.274 -4.927 -16.165 1.00 88.75 105 GLY A CA 1
ATOM 777 C C . GLY A 1 105 ? 21.325 -6.341 -16.749 1.00 88.75 105 GLY A C 1
ATOM 778 O O . GLY A 1 105 ? 20.296 -6.950 -17.054 1.00 88.75 105 GLY A O 1
ATOM 779 N N . SER A 1 106 ? 22.544 -6.869 -16.866 1.00 87.12 106 SER A N 1
ATOM 780 C CA . SER A 1 106 ? 22.814 -8.253 -17.277 1.00 87.12 106 SER A CA 1
ATOM 781 C C . SER A 1 106 ? 23.012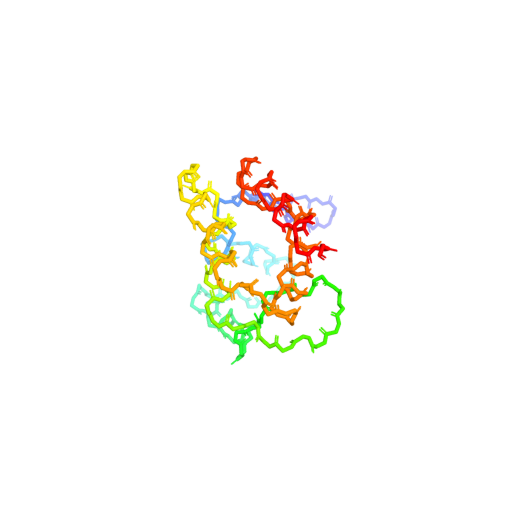 -9.206 -16.090 1.00 87.12 106 SER A C 1
ATOM 783 O O . SER A 1 106 ? 23.438 -10.339 -16.295 1.00 87.12 106 SER A O 1
ATOM 785 N N . ASP A 1 107 ? 22.750 -8.766 -14.852 1.00 87.94 107 ASP A N 1
ATOM 786 C CA . ASP A 1 107 ? 22.942 -9.595 -13.660 1.00 87.94 107 ASP A CA 1
ATOM 787 C C . ASP A 1 107 ? 21.771 -10.587 -13.519 1.00 87.94 107 ASP A C 1
ATOM 789 O O . ASP A 1 107 ? 20.635 -10.173 -13.252 1.00 87.94 107 ASP A O 1
ATOM 793 N N . PRO A 1 108 ? 22.009 -11.904 -13.662 1.00 85.19 108 PRO A N 1
ATOM 794 C CA . PRO A 1 108 ? 20.944 -12.899 -13.611 1.00 85.19 108 PRO A CA 1
ATOM 795 C C . PRO A 1 108 ? 20.230 -12.933 -12.254 1.00 85.19 108 PRO A C 1
ATOM 797 O O . PRO A 1 108 ? 19.029 -13.198 -12.211 1.00 85.19 108 PRO A O 1
ATOM 800 N N . LYS A 1 109 ? 20.917 -12.616 -11.145 1.00 86.31 109 LYS A N 1
ATOM 801 C CA . LYS A 1 109 ? 20.294 -12.587 -9.813 1.00 86.31 109 LYS A CA 1
ATOM 802 C C . LYS A 1 109 ? 19.322 -11.421 -9.689 1.00 86.31 109 LYS A C 1
ATOM 804 O O . LYS A 1 109 ? 18.198 -11.608 -9.228 1.00 86.31 109 LYS A O 1
ATOM 809 N N . ARG A 1 110 ? 19.721 -10.231 -10.149 1.00 86.38 110 ARG A N 1
ATOM 810 C CA . ARG A 1 110 ? 18.863 -9.035 -10.113 1.00 86.38 110 ARG A CA 1
ATOM 811 C C . ARG A 1 110 ? 17.663 -9.164 -11.044 1.00 86.38 110 ARG A C 1
ATOM 813 O O . ARG A 1 110 ? 16.559 -8.788 -10.660 1.00 86.38 110 ARG A O 1
ATOM 820 N N . ARG A 1 111 ? 17.854 -9.745 -12.233 1.00 87.69 111 ARG A N 1
ATOM 821 C CA . ARG A 1 111 ? 16.764 -10.043 -13.179 1.00 87.69 111 ARG A CA 1
ATOM 822 C C . ARG A 1 111 ? 15.747 -11.013 -12.573 1.00 87.69 111 ARG A C 1
ATOM 824 O O . ARG A 1 111 ? 14.551 -10.726 -12.596 1.00 87.69 111 ARG A O 1
ATOM 831 N N . ALA A 1 112 ? 16.212 -12.101 -11.954 1.00 85.38 112 ALA A N 1
ATOM 832 C CA . ALA A 1 112 ? 15.345 -13.061 -11.271 1.00 85.38 112 ALA A CA 1
ATOM 833 C C . ALA A 1 112 ? 14.579 -12.424 -10.097 1.00 85.38 112 ALA A C 1
ATOM 835 O O . ALA A 1 112 ? 13.365 -12.601 -9.985 1.00 85.38 112 ALA A O 1
ATOM 836 N N . GLN A 1 113 ? 15.260 -11.625 -9.267 1.00 84.50 113 GLN A N 1
ATOM 837 C CA . GLN A 1 113 ? 14.634 -10.905 -8.155 1.00 84.50 113 GLN A CA 1
ATOM 838 C C . GLN A 1 113 ? 13.559 -9.927 -8.648 1.00 84.50 113 GLN A C 1
ATOM 840 O O . GLN A 1 113 ? 12.444 -9.913 -8.123 1.00 84.50 113 GLN A O 1
ATOM 845 N N . LEU A 1 114 ? 13.855 -9.143 -9.690 1.00 88.19 114 LEU A N 1
ATOM 846 C CA . LEU A 1 114 ? 12.896 -8.217 -10.289 1.00 88.19 114 LEU A CA 1
ATOM 847 C C . LEU A 1 114 ? 11.676 -8.960 -10.852 1.00 88.19 114 LEU A C 1
ATOM 849 O O . LEU A 1 114 ? 10.543 -8.571 -10.572 1.00 88.19 114 LEU A O 1
ATOM 853 N N . GLY A 1 115 ? 11.890 -10.057 -11.584 1.00 86.31 115 GLY A N 1
ATOM 854 C CA . GLY A 1 115 ? 10.814 -10.890 -12.125 1.00 86.31 115 GLY A CA 1
ATOM 855 C C . GLY A 1 115 ? 9.910 -11.483 -11.038 1.00 86.31 115 GLY A C 1
ATOM 856 O O . GLY A 1 115 ? 8.682 -11.431 -11.160 1.00 86.31 115 GLY A O 1
ATOM 857 N N . GLN A 1 116 ? 10.495 -11.974 -9.940 1.00 84.38 116 GLN A N 1
ATOM 858 C CA . GLN A 1 116 ? 9.750 -12.490 -8.787 1.00 84.38 116 GLN A CA 1
ATOM 859 C C . GLN A 1 116 ? 8.891 -11.396 -8.137 1.00 84.38 116 GLN A C 1
ATOM 861 O O . GLN A 1 116 ? 7.710 -11.613 -7.862 1.00 84.38 116 GLN A O 1
ATOM 866 N N . LYS A 1 117 ? 9.453 -10.198 -7.929 1.00 83.44 117 LYS A N 1
ATOM 867 C CA . LYS A 1 117 ? 8.733 -9.063 -7.327 1.00 83.44 117 LYS A CA 1
ATOM 868 C C . LYS A 1 117 ? 7.607 -8.560 -8.226 1.00 83.44 117 LYS A C 1
ATOM 870 O O . LYS A 1 117 ? 6.514 -8.291 -7.733 1.00 83.44 117 LYS A O 1
ATOM 875 N N . MET A 1 118 ? 7.824 -8.506 -9.539 1.00 84.00 118 MET A N 1
ATOM 876 C CA . MET A 1 118 ? 6.766 -8.181 -10.501 1.00 84.00 118 MET A CA 1
ATOM 877 C C . MET A 1 118 ? 5.612 -9.189 -10.442 1.00 84.00 118 MET A C 1
ATOM 879 O O . MET A 1 118 ? 4.452 -8.781 -10.445 1.00 84.00 118 MET A O 1
ATOM 883 N N . GLY A 1 119 ? 5.913 -10.483 -10.289 1.00 82.38 119 GLY A N 1
ATOM 884 C CA . GLY A 1 119 ? 4.900 -11.531 -10.125 1.00 82.38 119 GLY A CA 1
ATOM 885 C C . GLY A 1 119 ? 4.024 -11.363 -8.882 1.00 82.38 119 GLY A C 1
ATOM 886 O O . GLY A 1 119 ? 2.872 -11.787 -8.887 1.00 82.38 119 GLY A O 1
ATOM 887 N N . VAL A 1 120 ? 4.537 -10.692 -7.848 1.00 82.50 120 VAL A N 1
ATOM 888 C CA . VAL A 1 120 ? 3.766 -10.310 -6.659 1.00 82.50 120 VAL A CA 1
ATOM 889 C C . VAL A 1 120 ? 2.957 -9.030 -6.892 1.00 82.50 120 VAL A C 1
ATOM 891 O O . VAL A 1 120 ? 1.802 -8.949 -6.485 1.00 82.50 120 VAL A O 1
ATOM 894 N N . ILE A 1 121 ? 3.540 -8.024 -7.547 1.00 81.31 121 ILE A N 1
ATOM 895 C CA . ILE A 1 121 ? 2.930 -6.692 -7.695 1.00 81.31 121 ILE A CA 1
ATOM 896 C C . ILE A 1 121 ? 1.797 -6.681 -8.732 1.00 81.31 121 ILE A C 1
ATOM 898 O O . ILE A 1 121 ? 0.763 -6.051 -8.503 1.00 81.31 121 ILE A O 1
ATOM 902 N N . ILE A 1 122 ? 1.958 -7.376 -9.862 1.00 81.19 122 ILE A N 1
ATOM 903 C CA . ILE A 1 122 ? 0.997 -7.356 -10.978 1.00 81.19 122 ILE A CA 1
ATOM 904 C C . ILE A 1 122 ? -0.411 -7.827 -10.553 1.00 81.19 122 ILE A C 1
ATOM 906 O O . ILE A 1 122 ? -1.378 -7.113 -10.846 1.00 81.19 122 ILE A O 1
ATOM 910 N N . PRO A 1 123 ? -0.578 -8.948 -9.815 1.00 82.81 123 PRO A N 1
ATOM 911 C CA . PRO A 1 123 ? -1.891 -9.393 -9.338 1.00 82.81 123 PRO A CA 1
ATOM 912 C C . PRO A 1 123 ? -2.592 -8.406 -8.396 1.00 82.81 123 PRO A C 1
ATOM 914 O O . PRO A 1 123 ? -3.820 -8.373 -8.357 1.00 82.81 123 PRO A O 1
ATOM 917 N N . LEU A 1 124 ? -1.837 -7.575 -7.667 1.00 81.25 124 LEU A N 1
ATOM 918 C CA . LEU A 1 124 ? -2.379 -6.588 -6.722 1.00 81.25 124 LEU A CA 1
ATOM 919 C C . LEU A 1 124 ? -2.977 -5.358 -7.420 1.00 81.25 124 LEU A C 1
ATOM 921 O O . LEU A 1 124 ? -3.593 -4.514 -6.772 1.00 81.25 124 LEU A O 1
ATOM 925 N N . ARG A 1 125 ? -2.827 -5.267 -8.749 1.00 83.88 125 ARG A N 1
ATOM 926 C CA . ARG A 1 125 ? -3.370 -4.205 -9.607 1.00 83.88 125 ARG A CA 1
ATOM 927 C C . ARG A 1 125 ? -2.977 -2.788 -9.157 1.00 83.88 125 ARG A C 1
ATOM 929 O O . ARG A 1 125 ? -3.755 -1.853 -9.335 1.00 83.88 125 ARG A O 1
ATOM 936 N N . TYR A 1 126 ? -1.774 -2.626 -8.608 1.00 79.69 126 TYR A N 1
ATOM 937 C CA . TYR A 1 126 ? -1.237 -1.315 -8.244 1.00 79.69 126 TYR A CA 1
ATOM 938 C C . TYR A 1 126 ? -0.865 -0.459 -9.465 1.00 79.69 126 TYR A C 1
ATOM 940 O O . TYR A 1 126 ? -0.601 -0.977 -10.551 1.00 79.69 126 TYR A O 1
ATOM 948 N N . GLY A 1 127 ? -0.795 0.859 -9.253 1.00 81.25 127 GLY A N 1
ATOM 949 C CA . GLY A 1 127 ? -0.468 1.841 -10.285 1.00 81.25 127 GLY A CA 1
ATOM 950 C C . GLY A 1 127 ? -1.593 2.078 -11.299 1.00 81.25 127 GLY A C 1
ATOM 951 O O . GLY A 1 127 ? -2.726 1.615 -11.157 1.00 81.25 127 GLY A O 1
ATOM 952 N N . THR A 1 128 ? -1.281 2.839 -12.344 1.00 85.94 128 THR A N 1
ATOM 953 C CA . THR A 1 128 ? -2.208 3.119 -13.449 1.00 85.94 128 THR A CA 1
ATOM 954 C C . THR A 1 128 ? -2.349 1.904 -14.383 1.00 85.94 128 THR A C 1
ATOM 956 O O . THR A 1 128 ? -1.555 0.965 -14.328 1.00 85.94 128 THR A O 1
ATOM 959 N N . GLU A 1 129 ? -3.353 1.883 -15.272 1.00 85.75 129 GLU A N 1
ATOM 960 C CA . GLU A 1 129 ? -3.432 0.866 -16.351 1.00 85.75 129 GLU A CA 1
ATOM 961 C C . GLU A 1 129 ? -2.133 0.826 -17.178 1.00 85.75 129 GLU A C 1
ATOM 963 O O . GLU A 1 129 ? -1.606 -0.243 -17.481 1.00 85.75 129 GLU A O 1
ATOM 968 N N . PHE A 1 130 ? -1.559 2.000 -17.463 1.00 86.88 130 PHE A N 1
ATOM 969 C CA . PHE A 1 130 ? -0.298 2.115 -18.193 1.00 86.88 130 PHE A CA 1
ATOM 970 C C . PHE A 1 130 ? 0.879 1.499 -17.423 1.00 86.88 130 PHE A C 1
ATOM 972 O O . PHE A 1 130 ? 1.632 0.707 -17.987 1.00 86.88 130 PHE A O 1
ATOM 979 N N . ALA A 1 131 ? 0.997 1.784 -16.120 1.00 86.44 131 ALA A N 1
ATOM 980 C CA . ALA A 1 131 ? 2.018 1.175 -15.265 1.00 86.44 131 ALA A CA 1
ATOM 981 C C . ALA A 1 131 ? 1.921 -0.354 -15.252 1.00 86.44 131 ALA A C 1
ATOM 983 O O . ALA A 1 131 ? 2.937 -1.041 -15.321 1.00 86.44 131 ALA A O 1
ATOM 984 N N . ARG A 1 132 ? 0.701 -0.898 -15.228 1.00 86.94 132 ARG A N 1
ATOM 985 C CA . ARG A 1 132 ? 0.472 -2.348 -15.245 1.00 86.94 132 ARG A CA 1
ATOM 986 C C . ARG A 1 132 ? 0.897 -3.005 -16.550 1.00 86.94 132 ARG A C 1
ATOM 988 O O . ARG A 1 132 ? 1.552 -4.043 -16.491 1.00 86.94 132 ARG A O 1
ATOM 995 N N . SER A 1 133 ? 0.604 -2.387 -17.696 1.00 89.88 133 SER A N 1
ATOM 996 C CA . SER A 1 133 ? 1.101 -2.867 -18.996 1.00 89.88 133 SER A CA 1
ATOM 997 C C . SER A 1 133 ? 2.628 -2.935 -19.006 1.00 89.88 133 SER A C 1
ATOM 999 O O . SER A 1 133 ? 3.208 -3.966 -19.337 1.00 89.88 133 SER A O 1
ATOM 1001 N N . ARG A 1 134 ? 3.288 -1.866 -18.544 1.00 90.56 134 ARG A N 1
ATOM 1002 C CA . ARG A 1 134 ? 4.752 -1.804 -18.501 1.00 90.56 134 ARG A CA 1
ATOM 1003 C C . ARG A 1 134 ? 5.378 -2.797 -17.528 1.00 90.56 134 ARG A C 1
ATOM 1005 O O . ARG A 1 134 ? 6.420 -3.368 -17.835 1.00 90.56 134 ARG A O 1
ATOM 1012 N N . MET A 1 135 ? 4.752 -3.032 -16.376 1.00 89.62 135 MET A N 1
ATOM 1013 C CA . MET A 1 135 ? 5.200 -4.054 -15.425 1.00 89.62 135 MET A CA 1
ATOM 1014 C C . MET A 1 135 ? 5.122 -5.461 -16.024 1.00 89.62 135 MET A C 1
ATOM 1016 O O . MET A 1 135 ? 6.049 -6.247 -15.842 1.00 89.62 135 MET A O 1
ATOM 1020 N N . ALA A 1 136 ? 4.054 -5.773 -16.766 1.00 89.06 136 ALA A N 1
ATOM 1021 C CA . ALA A 1 136 ? 3.903 -7.066 -17.430 1.00 89.06 136 ALA A CA 1
ATOM 1022 C C . ALA A 1 136 ? 4.951 -7.274 -18.540 1.00 89.06 136 ALA A C 1
ATOM 1024 O O . ALA A 1 136 ? 5.564 -8.339 -18.612 1.00 89.06 136 ALA A O 1
ATOM 1025 N N . GLU A 1 137 ? 5.209 -6.245 -19.356 1.00 90.94 137 GLU A N 1
ATOM 1026 C CA . GLU A 1 137 ? 6.290 -6.247 -20.354 1.00 90.94 137 GLU A CA 1
ATOM 1027 C C . GLU A 1 137 ? 7.651 -6.504 -19.691 1.00 90.94 137 GLU A C 1
ATOM 1029 O O . GLU A 1 137 ? 8.382 -7.414 -20.085 1.00 90.94 137 GLU A O 1
ATOM 1034 N N . LEU A 1 138 ? 7.957 -5.752 -18.630 1.00 89.69 138 LEU A N 1
ATOM 1035 C CA . LEU A 1 138 ? 9.207 -5.876 -17.887 1.00 89.69 138 LEU A CA 1
ATOM 1036 C C . LEU A 1 138 ? 9.373 -7.273 -17.272 1.00 89.69 138 LEU A C 1
ATOM 1038 O O . LEU A 1 138 ? 10.460 -7.842 -17.330 1.00 89.69 138 LEU A O 1
ATOM 1042 N N . GLN A 1 139 ? 8.310 -7.857 -16.715 1.00 89.62 139 GLN A N 1
ATOM 1043 C CA . GLN A 1 139 ? 8.353 -9.213 -16.165 1.00 89.62 139 GLN A CA 1
ATOM 1044 C C . GLN A 1 139 ? 8.684 -10.251 -17.246 1.00 89.62 139 GLN A C 1
ATOM 1046 O O . GLN A 1 139 ? 9.534 -11.115 -17.026 1.00 89.62 139 GLN A O 1
ATOM 1051 N N . ALA A 1 140 ? 8.043 -10.156 -18.414 1.00 88.44 140 ALA A N 1
ATOM 1052 C CA . ALA A 1 140 ? 8.295 -11.059 -19.533 1.00 88.44 140 ALA A CA 1
ATOM 1053 C C . ALA A 1 140 ? 9.728 -10.924 -20.075 1.00 88.44 140 ALA A C 1
ATOM 1055 O O . ALA A 1 140 ? 10.325 -11.915 -20.491 1.00 88.44 140 ALA A O 1
ATOM 1056 N N . GLU A 1 141 ? 10.303 -9.718 -20.045 1.00 87.88 141 GLU A N 1
ATOM 1057 C CA . GLU A 1 141 ? 11.710 -9.489 -20.386 1.00 87.88 141 GLU A CA 1
ATOM 1058 C C . GLU A 1 141 ? 12.673 -10.133 -19.388 1.00 87.88 141 GLU A C 1
ATOM 1060 O O . GLU A 1 141 ? 13.714 -10.625 -19.812 1.00 87.88 141 GLU A O 1
ATOM 1065 N N . MET A 1 142 ? 12.358 -10.127 -18.088 1.00 85.38 142 MET A N 1
ATOM 1066 C CA . MET A 1 142 ? 13.216 -10.714 -17.048 1.00 85.38 142 MET A CA 1
ATOM 1067 C C . MET A 1 142 ? 13.181 -12.248 -17.022 1.00 85.38 142 MET A C 1
ATOM 1069 O O . MET A 1 142 ? 14.099 -12.862 -16.485 1.00 85.38 142 MET A O 1
ATOM 1073 N N . ALA A 1 143 ? 12.140 -12.861 -17.592 1.00 77.19 143 ALA A N 1
ATOM 1074 C CA . ALA A 1 143 ? 11.997 -14.314 -17.703 1.00 77.19 143 ALA A CA 1
ATOM 1075 C C . ALA A 1 143 ? 12.774 -14.932 -18.886 1.00 77.19 143 ALA A C 1
ATOM 1077 O O . ALA A 1 143 ? 12.812 -16.156 -19.008 1.00 77.19 143 ALA A O 1
ATOM 1078 N N . LYS A 1 144 ? 13.355 -14.096 -19.757 1.00 68.75 144 LYS A N 1
ATOM 1079 C CA . LYS A 1 144 ? 14.262 -14.489 -20.847 1.00 68.75 144 LYS A CA 1
ATOM 1080 C C . LYS A 1 144 ? 15.715 -14.426 -20.390 1.00 68.75 144 LYS A C 1
ATOM 1082 O O . LYS A 1 144 ? 16.477 -15.307 -20.833 1.00 68.75 144 LYS A O 1
#

Secondary structure (DSSP, 8-state):
-EEEEEETTEEEEEEE-SSTTTTTHHHHHHHHHHHH------HHHHHHHHHHHS-SS---S---S-----PPPHHHHHHHHHHT-TT--HHHHHHHHHHHHHHHTT-HHHHHHHHHHHHHHGGGT-S-HHHHHHHHHHHHHHT-

Radius of gyration: 22.4 Å; chains: 1; bounding box: 55×29×52 Å

Foldseek 3Di:
DKDFDDDPNGTPDIDDPPDPALPVQLVNQVVVCVPVNDDRDHSVRRVVVVVVVCPPDPDPPDDPDDDDDPDPDPQVVVLVVQLQDQPDDLVSLVVSLVSLCVVLDPPLVSLVVLLVVLVVVLVVVGYDPSSNVSSVVSNVVSVD